Protein AF-A0A438CNT8-F1 (afdb_monomer_lite)

Radius of gyration: 13.41 Å; chains: 1; bounding box: 30×26×35 Å

Secondary structure (DSSP, 8-state):
--HHHHHHHHHH--S---SS--GGGHHHHHHHHHHHHHHHHHHT--GGGHHHHHHHHHHHHHHS-BGGGTTB-HHHHT-

Foldseek 3Di:
DDPVVVVVVLVQPLAQDPVDDDPRNVVNVVQLVVQLVVVCVVVVHDCVCSVVSSVVSSVCSQQFQHVNVVRDRNVVVVD

Organism: Vitis vinifera (NCBI:txid29760)

Sequence (79 aa):
MSQLEKLEFIYSDVCGPMDVETLGGNRTNRTILEKVRCMLKTTKLPKVFWGEATQIACYLINRSPSSSLNFEVPEKAWT

InterPro domains:
  IPR012337 Ribonuclease H-like superfamily [SSF53098]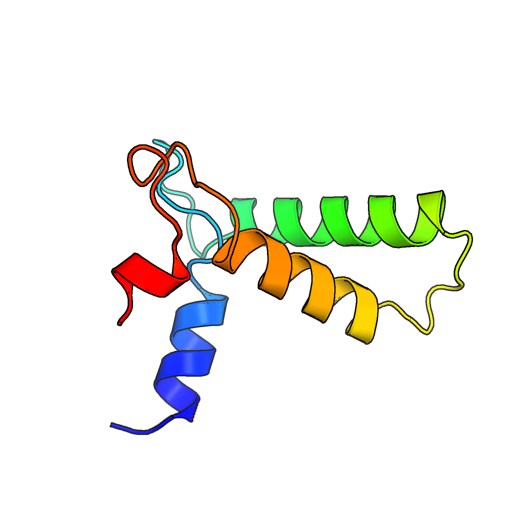 (27-74)
  IPR036397 Ribonuclease H superfamily [G3DSA:3.30.420.10] (25-78)
  IPR039537 Retrotransposon Ty1/copia-like [PTHR42648] (27-79)

Structure (mmCIF, N/CA/C/O backbone):
data_AF-A0A438CNT8-F1
#
_entry.id   AF-A0A438CNT8-F1
#
loop_
_atom_site.group_PDB
_atom_site.id
_atom_site.type_symbol
_atom_site.label_atom_id
_atom_site.label_alt_id
_atom_site.label_comp_id
_atom_site.label_asym_id
_atom_site.label_entity_id
_atom_site.label_seq_id
_atom_site.pdbx_PDB_ins_code
_atom_site.Cartn_x
_atom_site.Cartn_y
_atom_site.Cartn_z
_atom_site.occupancy
_atom_site.B_iso_or_equiv
_atom_site.auth_seq_id
_atom_site.auth_comp_id
_atom_site.auth_asym_id
_atom_site.auth_atom_id
_atom_site.pdbx_PDB_model_num
ATOM 1 N N . MET A 1 1 ? -10.556 -15.309 -24.540 1.00 46.62 1 MET A N 1
ATOM 2 C CA . MET A 1 1 ? -9.966 -15.535 -23.204 1.00 46.62 1 MET A CA 1
ATOM 3 C C . MET A 1 1 ? -10.691 -14.634 -22.232 1.00 46.62 1 MET A C 1
ATOM 5 O O . MET A 1 1 ? -10.883 -13.463 -22.548 1.00 46.62 1 MET A O 1
ATOM 9 N N . SER A 1 2 ? -11.251 -15.210 -21.177 1.00 43.00 2 SER A N 1
ATOM 10 C CA . SER A 1 2 ? -12.301 -14.569 -20.388 1.00 43.00 2 SER A CA 1
ATOM 11 C C . SER A 1 2 ? -11.729 -13.500 -19.453 1.00 43.00 2 SER A C 1
ATOM 13 O O . SER A 1 2 ? -10.608 -13.603 -18.964 1.00 43.00 2 SER A O 1
ATOM 15 N N . GLN A 1 3 ? -12.506 -12.451 -19.191 1.00 48.19 3 GLN A N 1
ATOM 16 C CA . GLN A 1 3 ? -12.122 -11.335 -18.318 1.00 48.19 3 GLN A CA 1
ATOM 17 C C . GLN A 1 3 ? -11.833 -11.769 -16.865 1.00 48.19 3 GLN A C 1
ATOM 19 O O . GLN A 1 3 ? -11.141 -11.059 -16.139 1.00 48.19 3 GLN A O 1
ATOM 24 N N . LEU A 1 4 ? -12.321 -12.949 -16.467 1.00 39.62 4 LEU A N 1
ATOM 25 C CA . LEU A 1 4 ? -12.094 -13.559 -15.157 1.00 39.62 4 LEU A CA 1
ATOM 26 C C . LEU A 1 4 ? -10.688 -14.158 -15.020 1.00 39.62 4 LEU A C 1
ATOM 28 O O . LEU A 1 4 ? -10.067 -13.950 -13.986 1.00 39.62 4 LEU A O 1
ATOM 32 N N . GLU A 1 5 ? -10.140 -14.780 -16.069 1.00 42.50 5 GLU A N 1
ATOM 33 C CA . GLU A 1 5 ? -8.754 -15.290 -16.065 1.00 42.50 5 GLU A CA 1
ATOM 34 C C . GLU A 1 5 ? -7.741 -14.148 -15.918 1.00 42.50 5 GLU A C 1
ATOM 36 O O . GLU A 1 5 ? -6.742 -14.277 -15.217 1.00 42.50 5 GLU A O 1
ATOM 41 N N . LYS A 1 6 ? -8.030 -12.986 -16.525 1.00 46.56 6 LYS A N 1
ATOM 42 C CA . LYS A 1 6 ? -7.235 -11.763 -16.334 1.00 46.56 6 LYS A CA 1
ATOM 43 C C . LYS A 1 6 ? -7.259 -11.305 -14.876 1.00 46.56 6 LYS A C 1
ATOM 45 O O . LYS A 1 6 ? -6.232 -10.886 -14.362 1.00 46.56 6 LYS A O 1
ATOM 50 N N . LEU A 1 7 ? -8.410 -11.392 -14.208 1.00 40.25 7 LEU A N 1
ATOM 51 C CA . LEU A 1 7 ? -8.555 -11.010 -12.801 1.00 40.25 7 LEU A CA 1
ATOM 52 C C . LEU A 1 7 ? -7.844 -11.993 -11.854 1.00 40.25 7 LEU A C 1
ATOM 54 O O . LEU A 1 7 ? -7.223 -11.565 -10.884 1.00 40.25 7 LEU A O 1
ATOM 58 N N . GLU A 1 8 ? -7.897 -13.291 -12.159 1.00 37.53 8 GLU A N 1
ATOM 59 C CA . GLU A 1 8 ? -7.152 -14.343 -11.455 1.00 37.53 8 GLU A CA 1
ATOM 60 C C . GLU A 1 8 ? -5.636 -14.177 -11.623 1.00 37.53 8 GLU A C 1
ATOM 62 O O . GLU A 1 8 ? -4.885 -14.310 -10.660 1.00 37.53 8 GLU A O 1
ATOM 67 N N . PHE A 1 9 ? -5.181 -13.793 -12.815 1.00 43.00 9 PHE A N 1
ATOM 68 C CA . PHE A 1 9 ? -3.772 -13.514 -13.092 1.00 43.00 9 PHE A CA 1
ATOM 69 C C . PHE A 1 9 ? -3.269 -12.255 -12.363 1.00 43.00 9 PHE A C 1
ATOM 71 O O . PHE A 1 9 ? -2.169 -12.246 -11.809 1.00 43.00 9 PHE A O 1
ATOM 78 N N . ILE A 1 10 ? -4.112 -11.216 -12.268 1.00 45.75 10 ILE A N 1
ATOM 79 C CA . ILE A 1 10 ? -3.844 -10.021 -11.450 1.00 45.75 10 ILE A CA 1
ATOM 80 C C . ILE A 1 10 ? -3.672 -10.406 -9.973 1.00 45.75 10 ILE A C 1
ATOM 82 O O . ILE A 1 10 ? -2.837 -9.817 -9.298 1.00 45.75 10 ILE A O 1
ATOM 86 N N . TYR A 1 11 ? -4.401 -11.405 -9.462 1.00 42.19 11 TYR A N 1
ATOM 87 C CA . TYR A 1 11 ? -4.258 -11.866 -8.075 1.00 42.19 11 TYR A CA 1
ATOM 88 C C . TYR A 1 11 ? -2.882 -12.495 -7.790 1.00 42.19 11 TYR A C 1
ATOM 90 O O . TYR A 1 11 ? -2.378 -12.375 -6.672 1.00 42.19 11 TYR A O 1
ATOM 98 N N . SER A 1 12 ? -2.238 -13.110 -8.787 1.00 48.91 12 SER A N 1
ATOM 99 C CA . SER A 1 12 ? -0.934 -13.764 -8.613 1.00 48.91 12 SER A CA 1
ATOM 100 C C . SER A 1 12 ? 0.288 -12.838 -8.682 1.00 48.91 12 SER A C 1
ATOM 102 O O . SER A 1 12 ? 1.335 -13.228 -8.169 1.00 48.91 12 SER A O 1
ATOM 104 N N . ASP A 1 13 ? 0.178 -11.624 -9.243 1.00 43.78 13 ASP A N 1
ATOM 105 C CA . ASP A 1 13 ? 1.361 -10.844 -9.669 1.00 43.78 13 ASP A CA 1
ATOM 106 C C . ASP A 1 13 ? 1.392 -9.369 -9.197 1.00 43.78 13 ASP A C 1
ATOM 108 O O . ASP A 1 13 ? 1.940 -8.478 -9.841 1.00 43.78 13 ASP A O 1
ATOM 112 N N . VAL A 1 14 ? 0.814 -9.066 -8.024 1.00 47.72 14 VAL A N 1
ATOM 113 C CA . VAL A 1 14 ? 0.724 -7.690 -7.453 1.00 47.72 14 VAL A CA 1
ATOM 114 C C . VAL A 1 14 ? 2.043 -7.180 -6.823 1.00 47.72 14 VAL A C 1
ATOM 116 O O . VAL A 1 14 ? 2.058 -6.328 -5.931 1.00 47.72 14 VAL A O 1
ATOM 119 N N . CYS A 1 15 ? 3.195 -7.662 -7.277 1.00 45.59 15 CYS A N 1
ATOM 120 C CA . CYS A 1 15 ? 4.445 -6.943 -7.081 1.00 45.59 15 CYS A CA 1
ATOM 121 C C . CYS A 1 15 ? 5.305 -7.156 -8.308 1.00 45.59 15 CYS A C 1
ATOM 123 O O . CYS A 1 15 ? 5.728 -8.278 -8.556 1.00 45.59 15 CYS A O 1
ATOM 125 N N . GLY A 1 16 ? 5.587 -6.085 -9.053 1.00 46.97 16 GLY A N 1
ATOM 126 C CA . GLY A 1 16 ? 6.609 -6.201 -10.086 1.00 46.97 16 GLY A CA 1
ATOM 127 C C . GLY A 1 16 ? 7.933 -6.690 -9.467 1.00 46.97 16 GLY A C 1
ATOM 128 O O . GLY A 1 16 ? 8.104 -6.590 -8.245 1.00 46.97 16 GLY A O 1
ATOM 129 N N . PRO A 1 17 ? 8.856 -7.230 -10.280 1.00 39.59 17 PRO A N 1
ATOM 130 C CA . PRO A 1 17 ? 9.909 -8.132 -9.836 1.00 39.59 17 PRO A CA 1
ATOM 131 C C . PRO A 1 17 ? 10.636 -7.625 -8.590 1.00 39.59 17 PRO A C 1
ATOM 133 O O . PRO A 1 17 ? 11.467 -6.719 -8.608 1.00 39.59 17 PRO A O 1
ATOM 136 N N . MET A 1 18 ? 10.307 -8.246 -7.463 1.00 44.06 18 MET A N 1
ATOM 137 C CA . MET A 1 18 ? 11.287 -8.376 -6.410 1.00 44.06 18 MET A CA 1
ATOM 138 C C . MET A 1 18 ? 12.297 -9.390 -6.944 1.00 44.06 18 MET A C 1
ATOM 140 O O . MET A 1 18 ? 11.880 -10.481 -7.321 1.00 44.06 18 MET A O 1
ATOM 144 N N . ASP A 1 19 ? 13.592 -9.063 -6.946 1.00 46.03 19 ASP A N 1
ATOM 145 C CA . ASP A 1 19 ? 14.694 -9.900 -7.476 1.00 46.03 19 ASP A CA 1
ATOM 146 C C . ASP A 1 19 ? 14.826 -11.300 -6.830 1.00 46.03 19 ASP A C 1
ATOM 148 O O . ASP A 1 19 ? 15.776 -12.037 -7.076 1.00 46.03 19 ASP A O 1
ATOM 152 N N . VAL A 1 20 ? 13.883 -11.675 -5.966 1.00 46.91 20 VAL A N 1
ATOM 153 C CA . VAL A 1 20 ? 13.815 -12.953 -5.275 1.00 46.91 20 VAL A CA 1
ATOM 154 C C . VAL A 1 20 ? 12.457 -13.572 -5.588 1.00 46.91 20 VAL A C 1
ATOM 156 O O . VAL A 1 20 ? 11.434 -13.119 -5.059 1.00 46.91 20 VAL A O 1
ATOM 159 N N . GLU A 1 21 ? 12.447 -14.603 -6.439 1.00 52.19 21 GLU A N 1
ATOM 160 C CA . GLU A 1 21 ? 11.275 -15.457 -6.648 1.00 52.19 21 GLU A CA 1
ATOM 161 C C . GLU A 1 21 ? 10.730 -15.906 -5.290 1.00 52.19 21 GLU A C 1
ATOM 163 O O . GLU A 1 21 ? 11.457 -16.419 -4.436 1.00 52.19 21 GLU A O 1
ATOM 168 N N . THR A 1 22 ? 9.430 -15.719 -5.073 1.00 56.03 22 THR A N 1
ATOM 169 C CA . THR A 1 22 ? 8.754 -16.336 -3.932 1.00 56.03 22 THR A CA 1
ATOM 170 C C . THR A 1 22 ? 7.640 -17.219 -4.430 1.00 56.03 22 THR A C 1
ATOM 172 O O . THR A 1 22 ? 6.808 -16.785 -5.223 1.00 56.03 22 THR A O 1
ATOM 175 N N . LEU A 1 23 ? 7.628 -18.464 -3.952 1.00 55.84 23 LEU A N 1
ATOM 176 C CA . LEU A 1 23 ? 6.622 -19.448 -4.323 1.00 55.84 23 LEU A CA 1
ATOM 177 C C . LEU A 1 23 ? 5.221 -18.872 -4.048 1.00 55.84 23 LEU A C 1
ATOM 179 O O . LEU A 1 23 ? 4.922 -18.510 -2.908 1.00 55.84 23 LEU A O 1
ATOM 183 N N . GLY A 1 24 ? 4.387 -18.755 -5.083 1.00 61.81 24 GLY A N 1
ATOM 184 C CA . GLY A 1 24 ? 2.965 -18.417 -4.954 1.00 61.81 24 GLY A CA 1
ATOM 185 C C . GLY A 1 24 ? 2.623 -16.984 -4.519 1.00 61.81 24 GLY A C 1
ATOM 186 O O . GLY A 1 24 ? 1.591 -16.792 -3.883 1.00 61.81 24 GLY A O 1
ATOM 187 N N . GLY A 1 25 ? 3.459 -15.973 -4.792 1.00 65.12 25 GLY A N 1
ATOM 188 C CA . GLY A 1 25 ? 3.074 -14.561 -4.578 1.00 65.12 25 GLY A CA 1
ATOM 189 C C . GLY A 1 25 ? 3.022 -14.107 -3.107 1.00 65.12 25 GLY A C 1
ATOM 190 O O . GLY A 1 25 ? 2.429 -13.083 -2.765 1.00 65.12 25 GLY A O 1
ATOM 191 N N . ASN A 1 26 ? 3.670 -14.839 -2.199 1.00 71.19 26 ASN A N 1
ATOM 192 C CA . ASN A 1 26 ? 3.612 -14.590 -0.753 1.00 71.19 26 ASN A CA 1
ATOM 193 C C . ASN A 1 26 ? 4.031 -13.167 -0.321 1.00 71.19 26 ASN A C 1
ATOM 195 O O . ASN A 1 26 ? 3.459 -12.603 0.617 1.00 71.19 26 ASN A O 1
ATOM 199 N N . ARG A 1 27 ? 5.018 -12.549 -0.985 1.00 72.88 27 ARG A N 1
ATOM 200 C CA . ARG A 1 27 ? 5.486 -11.196 -0.612 1.00 72.88 27 ARG A CA 1
ATOM 201 C C . ARG A 1 27 ? 4.501 -10.106 -1.013 1.00 72.88 27 ARG A C 1
ATOM 203 O O . ARG A 1 27 ? 4.298 -9.149 -0.271 1.00 72.88 27 ARG A O 1
ATOM 210 N N . THR A 1 28 ? 3.861 -10.285 -2.153 1.00 75.62 28 THR A N 1
ATOM 211 C CA . THR A 1 28 ? 2.807 -9.421 -2.662 1.00 75.62 28 THR A CA 1
ATOM 212 C C . THR A 1 28 ? 1.620 -9.356 -1.706 1.00 75.62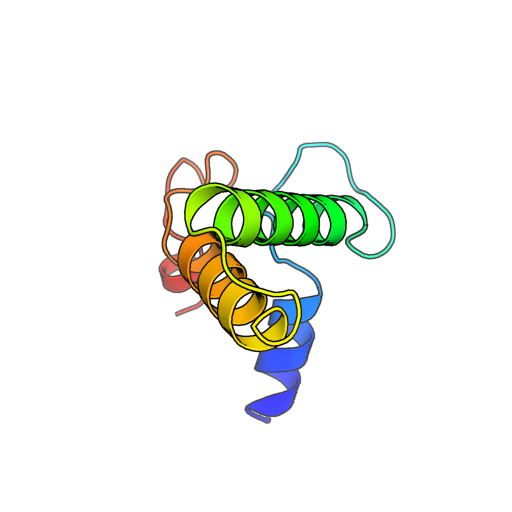 28 THR A C 1
ATOM 214 O O . THR A 1 28 ? 1.199 -8.269 -1.299 1.00 75.62 28 THR A O 1
ATOM 217 N N . ASN A 1 29 ? 1.152 -10.524 -1.258 1.00 82.56 29 ASN A N 1
ATOM 218 C CA . ASN A 1 29 ? 0.067 -10.626 -0.284 1.00 82.56 29 ASN A CA 1
ATOM 219 C C . ASN A 1 29 ? 0.412 -9.894 1.016 1.00 82.56 29 ASN A C 1
ATOM 221 O O . ASN A 1 29 ? -0.423 -9.174 1.564 1.00 82.56 29 ASN A O 1
ATOM 225 N N . ARG A 1 30 ? 1.666 -9.988 1.475 1.00 84.38 30 ARG A N 1
ATOM 226 C CA . ARG A 1 30 ? 2.149 -9.218 2.629 1.00 84.38 30 ARG A CA 1
ATOM 227 C C . ARG A 1 30 ? 2.108 -7.706 2.381 1.00 84.38 30 ARG A C 1
ATOM 229 O O . ARG A 1 30 ? 1.657 -6.977 3.259 1.00 84.38 30 ARG A O 1
ATOM 236 N N . THR A 1 31 ? 2.540 -7.229 1.214 1.00 83.50 31 THR A N 1
ATOM 237 C CA . THR A 1 31 ? 2.525 -5.796 0.867 1.00 83.50 31 THR A CA 1
ATOM 238 C C . THR A 1 31 ? 1.110 -5.226 0.837 1.00 83.50 31 THR A C 1
ATOM 240 O O . THR A 1 31 ? 0.877 -4.152 1.396 1.00 83.50 31 THR A O 1
ATOM 243 N N . ILE A 1 32 ? 0.159 -5.938 0.227 1.00 86.50 32 ILE A N 1
ATOM 244 C CA . ILE A 1 32 ? -1.256 -5.547 0.237 1.00 86.50 32 ILE A CA 1
ATOM 245 C C . ILE A 1 32 ? -1.734 -5.455 1.684 1.00 86.50 32 ILE A C 1
ATOM 247 O O . ILE A 1 32 ? -2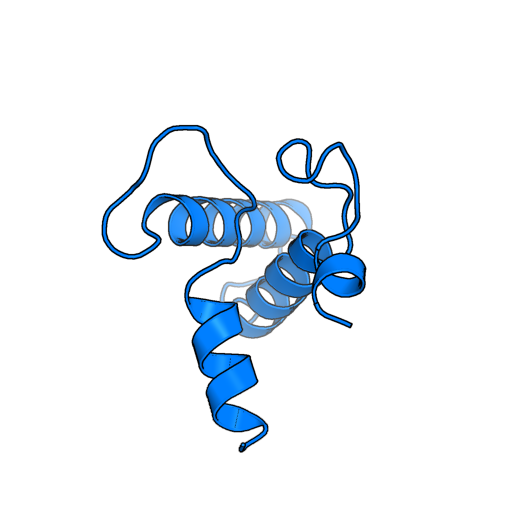.241 -4.420 2.105 1.00 86.50 32 ILE A O 1
ATOM 251 N N . LEU A 1 33 ? -1.492 -6.497 2.477 1.00 90.50 33 LEU A N 1
ATOM 252 C CA . LEU A 1 33 ? -1.972 -6.578 3.851 1.00 90.50 33 LEU A CA 1
ATOM 253 C C . LEU A 1 33 ? -1.411 -5.444 4.731 1.00 90.50 33 LEU A C 1
ATOM 255 O O . LEU A 1 33 ? -2.166 -4.824 5.480 1.00 90.50 33 LEU A O 1
ATOM 259 N N . GLU A 1 34 ? -0.128 -5.101 4.595 1.00 89.06 34 GLU A N 1
ATOM 260 C CA . GLU A 1 34 ? 0.478 -3.948 5.278 1.00 89.06 34 GLU A CA 1
ATOM 261 C C . GLU A 1 34 ? -0.117 -2.608 4.816 1.00 89.06 34 GLU A C 1
ATOM 263 O O . GLU A 1 34 ? -0.438 -1.762 5.653 1.00 89.06 34 GLU A O 1
ATOM 268 N N . LYS A 1 35 ? -0.352 -2.411 3.510 1.00 88.19 35 LYS A N 1
ATOM 269 C CA . LYS A 1 35 ? -1.015 -1.195 3.003 1.00 88.19 35 LYS A CA 1
ATOM 270 C C . LYS A 1 35 ? -2.427 -1.050 3.557 1.00 88.19 35 LYS A C 1
ATOM 272 O O . LYS A 1 35 ? -2.777 0.037 4.007 1.00 88.19 35 LYS A O 1
ATOM 277 N N . VAL A 1 36 ? -3.208 -2.129 3.594 1.00 91.06 36 VAL A N 1
ATOM 278 C CA . VAL A 1 36 ? -4.573 -2.114 4.140 1.00 91.06 36 VAL A CA 1
ATOM 279 C C . VAL A 1 36 ? -4.558 -1.796 5.638 1.00 91.06 36 VAL A C 1
ATOM 281 O O . VAL A 1 36 ? -5.312 -0.931 6.089 1.00 91.06 36 VAL A O 1
ATOM 284 N N . ARG A 1 37 ? -3.650 -2.411 6.414 1.00 89.94 37 ARG A N 1
ATOM 285 C CA . ARG A 1 37 ? -3.456 -2.081 7.840 1.00 89.94 37 ARG A CA 1
ATOM 286 C C . ARG A 1 37 ? -3.129 -0.602 8.032 1.00 89.94 37 ARG A C 1
ATOM 288 O O . ARG A 1 37 ? -3.749 0.050 8.872 1.00 89.94 37 ARG A O 1
ATOM 295 N N . CYS A 1 38 ? -2.177 -0.078 7.263 1.00 89.50 38 CYS A N 1
ATOM 296 C CA . CYS A 1 38 ? -1.777 1.324 7.320 1.00 89.50 38 CYS A CA 1
ATOM 297 C C . CYS A 1 38 ? -2.925 2.263 6.944 1.00 89.50 38 CYS A C 1
ATOM 299 O O . CYS A 1 38 ? -3.162 3.226 7.666 1.00 89.50 38 CYS A O 1
ATOM 301 N N . MET A 1 39 ? -3.668 1.980 5.872 1.00 91.06 39 MET A N 1
ATOM 302 C CA . MET A 1 39 ? -4.813 2.794 5.456 1.00 91.06 39 MET A CA 1
ATOM 303 C C . MET A 1 39 ? -5.860 2.881 6.559 1.00 91.06 39 MET A C 1
ATOM 305 O O . MET A 1 39 ? -6.188 3.986 6.977 1.00 91.06 39 MET A O 1
ATOM 309 N N . LEU A 1 40 ? -6.323 1.743 7.084 1.00 92.19 40 LEU A N 1
ATOM 310 C CA . LEU A 1 40 ? -7.344 1.732 8.135 1.00 92.19 40 LEU A CA 1
ATOM 311 C C . LEU A 1 40 ? -6.862 2.388 9.430 1.00 92.19 40 LEU A C 1
ATOM 313 O O . LEU A 1 40 ? -7.623 3.101 10.081 1.00 92.19 40 LEU A O 1
ATOM 317 N N . LYS A 1 41 ? -5.591 2.188 9.801 1.00 91.62 41 LYS A N 1
ATOM 318 C CA . LYS A 1 41 ? -5.006 2.821 10.990 1.00 91.62 41 LYS A CA 1
ATOM 319 C C . LYS A 1 41 ? -4.919 4.340 10.836 1.00 91.62 41 LYS A C 1
ATOM 321 O O . LYS A 1 41 ? -5.252 5.059 11.774 1.00 91.62 41 LYS A O 1
ATOM 326 N N . THR A 1 42 ? -4.495 4.823 9.671 1.00 89.94 42 THR A N 1
ATOM 327 C CA . THR A 1 42 ? -4.350 6.258 9.386 1.00 89.94 42 THR A CA 1
ATOM 328 C C . THR A 1 42 ? -5.704 6.954 9.286 1.00 89.94 42 THR A C 1
ATOM 330 O O . THR A 1 42 ? -5.869 8.041 9.833 1.00 89.94 42 THR A O 1
ATOM 333 N N . THR A 1 43 ? -6.695 6.327 8.648 1.00 92.12 43 THR A N 1
ATOM 334 C CA . THR A 1 43 ? -8.054 6.881 8.516 1.00 92.12 43 THR A CA 1
ATOM 335 C C . THR A 1 43 ? -8.927 6.646 9.748 1.00 92.12 43 THR A C 1
ATOM 337 O O . THR A 1 43 ? -10.018 7.204 9.832 1.00 92.12 43 THR A O 1
ATOM 340 N N . LYS A 1 44 ? -8.452 5.849 10.717 1.00 95.00 44 LYS A N 1
ATOM 341 C CA . LYS A 1 44 ? -9.191 5.423 11.919 1.00 95.00 44 LYS A CA 1
ATOM 342 C C . LYS A 1 44 ? -10.509 4.712 11.584 1.00 95.00 44 LYS A C 1
ATOM 344 O O . LYS A 1 44 ? -11.475 4.798 12.342 1.00 95.00 44 LYS A O 1
ATOM 349 N N . LEU A 1 45 ? -10.549 4.004 10.456 1.00 93.44 45 LEU A N 1
ATOM 350 C CA . LEU A 1 45 ? -11.730 3.269 10.016 1.00 93.44 45 LEU A CA 1
ATOM 351 C C . LEU A 1 45 ? -11.795 1.865 10.645 1.00 93.44 45 LEU A C 1
ATOM 353 O O . LEU A 1 45 ? -10.764 1.210 10.830 1.00 93.44 45 LEU A O 1
ATOM 357 N N . PRO A 1 46 ? -13.005 1.372 10.965 1.00 94.31 46 PRO A N 1
ATOM 358 C CA . PRO A 1 46 ? -13.194 0.022 11.482 1.00 94.31 46 PRO A CA 1
ATOM 359 C C . PRO A 1 46 ? -12.865 -1.051 10.434 1.00 94.31 46 PRO A C 1
ATOM 361 O O . PRO A 1 46 ? -12.941 -0.825 9.228 1.00 94.31 46 PRO A O 1
ATOM 364 N N . LYS A 1 47 ? -12.569 -2.272 10.903 1.00 93.38 47 LYS A N 1
ATOM 365 C CA . LYS A 1 47 ? -12.222 -3.427 10.050 1.00 93.38 47 LYS A CA 1
ATOM 366 C C . LYS A 1 47 ? -13.312 -3.841 9.056 1.00 93.38 47 LYS A C 1
ATOM 368 O O . LYS A 1 47 ? -13.018 -4.608 8.153 1.00 93.38 47 LYS A O 1
ATOM 373 N N . VAL A 1 48 ? -14.544 -3.356 9.196 1.00 95.69 48 VAL A N 1
ATOM 374 C CA . VAL A 1 48 ? -15.602 -3.604 8.201 1.00 95.69 48 VAL A CA 1
ATOM 375 C C . VAL A 1 48 ? -15.225 -3.062 6.818 1.00 95.69 48 VAL A C 1
ATOM 377 O O . VAL A 1 48 ? -15.604 -3.667 5.828 1.00 95.69 48 VAL A O 1
ATOM 380 N N . PHE A 1 49 ? -14.382 -2.021 6.752 1.00 92.81 49 PHE A N 1
ATOM 381 C CA . PHE A 1 49 ? -13.873 -1.437 5.504 1.00 92.81 49 PHE A CA 1
ATOM 382 C C . PHE A 1 49 ? -12.655 -2.173 4.920 1.00 92.81 49 PHE A C 1
ATOM 384 O O . PHE A 1 49 ? -11.907 -1.625 4.109 1.00 92.81 49 PHE A O 1
ATOM 391 N N . TRP A 1 50 ? -12.376 -3.398 5.379 1.00 92.88 50 TRP A N 1
ATOM 392 C CA . TRP A 1 50 ? -11.216 -4.163 4.922 1.00 92.88 50 TRP A CA 1
ATOM 393 C C . TRP A 1 50 ? -11.277 -4.448 3.418 1.00 92.88 50 TRP A C 1
ATOM 395 O O . TRP A 1 50 ? -10.246 -4.389 2.749 1.00 92.88 50 TRP A O 1
ATOM 405 N N . GLY A 1 51 ? -12.4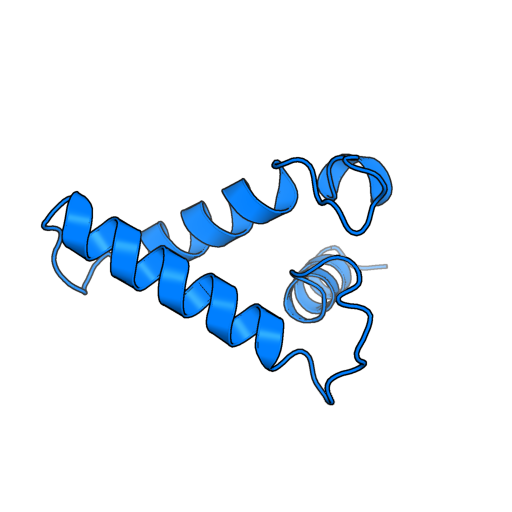72 -4.711 2.880 1.00 91.19 51 GLY A N 1
ATOM 406 C CA . GLY A 1 51 ? -12.686 -4.955 1.453 1.00 91.19 51 GLY A CA 1
ATOM 407 C C . GLY A 1 51 ? -12.332 -3.738 0.600 1.00 91.19 51 GLY A C 1
ATOM 408 O O . GLY A 1 51 ? -11.491 -3.835 -0.293 1.00 91.19 51 GLY A O 1
ATOM 409 N N . GLU A 1 52 ? -12.891 -2.575 0.927 1.00 91.75 52 GLU A N 1
ATOM 410 C CA . GLU A 1 52 ? -12.649 -1.316 0.219 1.00 91.75 52 GLU A CA 1
ATOM 411 C C . GLU A 1 52 ? -11.188 -0.883 0.337 1.00 91.75 52 GLU A C 1
ATOM 413 O O . GLU A 1 52 ? -10.558 -0.515 -0.653 1.00 91.75 52 GLU A O 1
ATOM 418 N N . ALA A 1 53 ? -10.601 -0.983 1.531 1.00 89.69 53 ALA A N 1
ATOM 419 C CA . ALA A 1 53 ? -9.193 -0.662 1.727 1.00 89.69 53 ALA A CA 1
ATOM 420 C C . ALA A 1 53 ? -8.273 -1.617 0.941 1.00 89.69 53 ALA A C 1
ATOM 422 O O . ALA A 1 53 ? -7.253 -1.180 0.410 1.00 89.69 53 ALA A O 1
ATOM 423 N N . THR A 1 54 ? -8.650 -2.894 0.796 1.00 89.69 54 THR A N 1
ATOM 424 C CA . THR A 1 54 ? -7.935 -3.859 -0.059 1.00 89.69 54 THR A CA 1
ATOM 425 C C . THR A 1 54 ? -8.039 -3.481 -1.533 1.00 89.69 54 THR A C 1
ATOM 427 O O . THR A 1 54 ? -7.020 -3.443 -2.221 1.00 89.69 54 THR A O 1
ATOM 430 N N . GLN A 1 55 ? -9.231 -3.124 -2.016 1.00 89.44 55 GLN A N 1
ATOM 431 C CA . GLN A 1 55 ? -9.426 -2.659 -3.393 1.00 89.44 55 GLN A CA 1
ATOM 432 C C . GLN A 1 55 ? -8.592 -1.409 -3.695 1.00 89.44 55 GLN A C 1
ATOM 434 O O . GLN A 1 55 ? -7.913 -1.357 -4.721 1.00 89.44 55 GLN A O 1
ATOM 439 N N . ILE A 1 56 ? -8.581 -0.434 -2.783 1.00 89.44 56 ILE A N 1
ATOM 440 C CA . ILE A 1 56 ? -7.774 0.785 -2.918 1.00 89.44 56 ILE A CA 1
ATOM 441 C C . ILE A 1 56 ? -6.279 0.446 -2.911 1.00 89.44 56 ILE A C 1
ATOM 443 O O . ILE A 1 56 ? -5.530 0.977 -3.729 1.00 89.44 56 ILE A O 1
ATOM 447 N N . ALA A 1 57 ? -5.827 -0.451 -2.031 1.00 88.12 57 ALA A N 1
ATOM 448 C CA . ALA A 1 57 ? -4.431 -0.877 -1.994 1.00 88.12 57 ALA A CA 1
ATOM 449 C C . ALA A 1 57 ? -3.987 -1.510 -3.322 1.00 88.12 57 ALA A C 1
ATOM 451 O O . ALA A 1 57 ? -2.947 -1.115 -3.851 1.00 88.12 57 ALA A O 1
ATOM 452 N N . CYS A 1 58 ? -4.782 -2.422 -3.888 1.00 86.38 58 CYS A N 1
ATOM 453 C CA . CYS A 1 58 ? -4.502 -3.030 -5.191 1.00 86.38 58 CYS A CA 1
ATOM 454 C C . CYS A 1 58 ? -4.527 -1.996 -6.323 1.00 86.38 58 CYS A C 1
ATOM 456 O O . CYS A 1 58 ? -3.605 -1.952 -7.135 1.00 86.38 58 CYS A O 1
ATOM 458 N N . TYR A 1 59 ? -5.531 -1.116 -6.346 1.00 86.75 59 TYR A N 1
ATOM 459 C CA . TYR A 1 59 ? -5.638 -0.042 -7.335 1.00 86.75 59 TYR A CA 1
ATOM 460 C C . TYR A 1 59 ? -4.403 0.869 -7.325 1.00 86.75 59 TYR A C 1
ATOM 462 O O . TYR A 1 59 ? -3.831 1.152 -8.376 1.00 86.75 59 TYR A O 1
ATOM 470 N N . LEU A 1 60 ? -3.947 1.284 -6.139 1.00 84.88 60 LEU A N 1
ATOM 471 C CA . LEU A 1 60 ? -2.749 2.109 -6.006 1.00 84.88 60 LEU A CA 1
ATOM 472 C C . LEU A 1 60 ? -1.487 1.368 -6.434 1.00 84.88 60 LEU A C 1
ATOM 474 O O . LEU A 1 60 ? -0.643 1.982 -7.076 1.00 84.88 60 LEU A O 1
ATOM 478 N N . ILE A 1 61 ? -1.334 0.083 -6.098 1.00 85.31 61 ILE A N 1
ATOM 479 C CA . ILE A 1 61 ? -0.169 -0.698 -6.540 1.00 85.31 61 ILE A CA 1
ATOM 480 C C . ILE A 1 61 ? -0.128 -0.766 -8.069 1.00 85.31 61 ILE A C 1
ATOM 482 O O . ILE A 1 61 ? 0.908 -0.471 -8.656 1.00 85.31 61 ILE A O 1
ATOM 486 N N . ASN A 1 62 ? -1.259 -1.057 -8.711 1.00 83.25 62 ASN A N 1
ATOM 487 C CA . ASN A 1 62 ? -1.325 -1.205 -10.166 1.00 83.25 62 ASN A CA 1
ATOM 488 C C . ASN A 1 62 ? -1.099 0.116 -10.920 1.00 83.25 62 ASN A C 1
ATOM 490 O O . ASN A 1 62 ? -0.703 0.095 -12.084 1.00 83.25 62 ASN A O 1
ATOM 494 N N . ARG A 1 63 ? -1.329 1.260 -10.262 1.00 85.88 63 ARG A N 1
ATOM 495 C CA . ARG A 1 63 ? -1.209 2.607 -10.850 1.00 85.88 63 ARG A CA 1
ATOM 496 C C . ARG A 1 63 ? 0.003 3.408 -10.400 1.00 85.88 63 ARG A C 1
ATOM 498 O O . ARG A 1 63 ? 0.212 4.518 -10.885 1.00 85.88 63 ARG A O 1
ATOM 505 N N . SER A 1 64 ? 0.798 2.871 -9.484 1.00 82.88 64 SER A N 1
ATOM 506 C CA . SER A 1 64 ? 2.011 3.534 -9.017 1.00 82.88 64 SER A CA 1
ATOM 507 C C . SER A 1 64 ? 3.221 3.058 -9.819 1.00 82.88 64 SER A C 1
ATOM 509 O O . SER A 1 64 ? 3.279 1.881 -10.174 1.00 82.88 64 SER A O 1
ATOM 511 N N . PRO A 1 65 ? 4.210 3.936 -10.066 1.00 8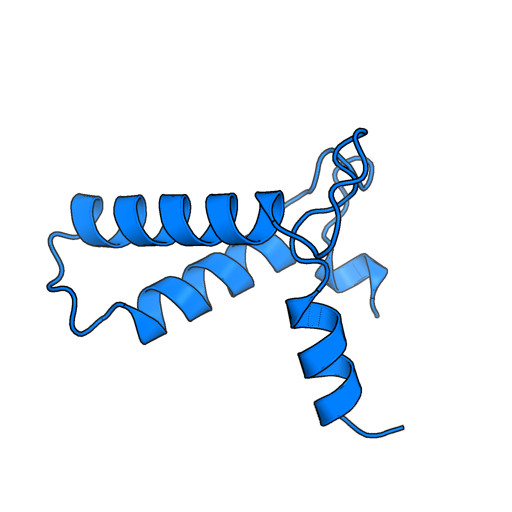2.44 65 PRO A N 1
ATOM 512 C CA . PRO A 1 65 ? 5.512 3.536 -10.583 1.00 82.44 65 PRO A CA 1
ATOM 513 C C . PRO A 1 65 ? 6.086 2.382 -9.767 1.00 82.44 65 PRO A C 1
ATOM 515 O O . PRO A 1 65 ? 6.173 2.461 -8.537 1.00 82.44 65 PRO A O 1
ATOM 518 N N . SER A 1 66 ? 6.486 1.317 -10.446 1.00 78.94 66 SER A N 1
ATOM 519 C CA . SER A 1 66 ? 7.093 0.155 -9.815 1.00 78.94 66 SER A CA 1
ATOM 520 C C . SER A 1 66 ? 8.574 0.130 -10.160 1.00 78.94 66 SER A C 1
ATOM 522 O O . SER A 1 66 ? 8.929 0.060 -11.333 1.00 78.94 66 SER A O 1
ATOM 524 N N . SER A 1 67 ? 9.459 0.177 -9.160 1.00 77.81 67 SER A N 1
ATOM 525 C CA . SER A 1 67 ? 10.923 0.149 -9.371 1.00 77.81 67 SER A CA 1
ATOM 526 C C . SER A 1 67 ? 11.368 -1.048 -10.208 1.00 77.81 67 SER A C 1
ATOM 528 O O . SER A 1 67 ? 12.301 -0.986 -10.994 1.00 77.81 67 SER A O 1
ATOM 530 N N . SER A 1 68 ? 10.632 -2.129 -10.045 1.00 73.38 68 SER A N 1
ATOM 531 C CA . SER A 1 68 ? 10.812 -3.404 -10.701 1.00 73.38 68 SER A CA 1
ATOM 532 C C . SER A 1 68 ? 10.382 -3.427 -12.182 1.00 73.38 68 SER A C 1
ATOM 534 O O . SER A 1 68 ? 10.825 -4.266 -12.955 1.00 73.38 68 SER A O 1
ATOM 536 N N . LEU A 1 69 ? 9.566 -2.459 -12.604 1.00 75.88 69 LEU A N 1
ATOM 537 C CA . LEU A 1 69 ? 9.230 -2.197 -14.003 1.00 75.88 69 LEU A CA 1
ATOM 538 C C . LEU A 1 69 ? 9.984 -0.961 -14.514 1.00 75.88 69 LEU A C 1
ATOM 540 O O . LEU A 1 69 ? 9.442 -0.197 -15.301 1.00 75.88 69 LEU A O 1
ATOM 544 N N . ASN A 1 70 ? 11.201 -0.696 -14.023 1.00 83.81 70 ASN A N 1
ATOM 545 C CA . ASN A 1 70 ? 11.961 0.521 -14.349 1.00 83.81 70 ASN A CA 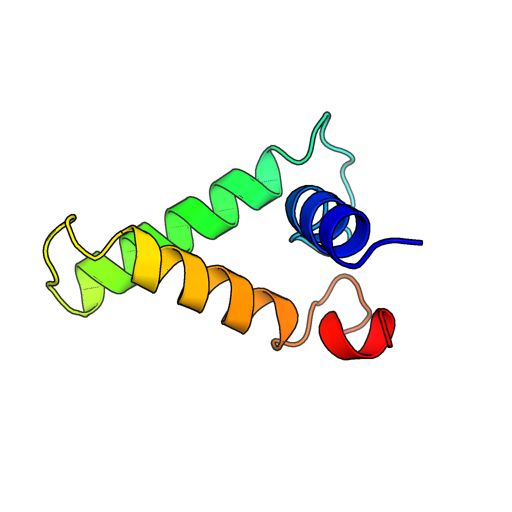1
ATOM 546 C C . ASN A 1 70 ? 11.165 1.818 -14.109 1.00 83.81 70 ASN A C 1
ATOM 548 O O . ASN A 1 70 ? 11.245 2.766 -14.886 1.00 83.81 70 ASN A O 1
ATOM 552 N N . PHE A 1 71 ? 10.391 1.857 -13.021 1.00 80.81 71 PHE A N 1
ATOM 553 C CA . PHE A 1 71 ? 9.476 2.950 -12.676 1.00 80.81 71 PHE A CA 1
ATOM 554 C C . PHE A 1 71 ? 8.322 3.166 -13.666 1.00 80.81 71 PHE A C 1
ATOM 556 O O . PHE A 1 71 ? 7.635 4.187 -13.598 1.00 80.81 71 PHE A O 1
ATOM 563 N N . GLU A 1 72 ? 8.030 2.192 -14.525 1.00 82.75 72 GLU A N 1
ATOM 564 C CA . GLU A 1 72 ? 6.772 2.164 -15.258 1.00 82.75 72 GLU A CA 1
ATOM 565 C C . GLU A 1 72 ? 5.594 1.763 -14.363 1.00 82.75 72 GLU A C 1
ATOM 567 O O . GLU A 1 72 ? 5.741 1.253 -13.247 1.00 82.75 72 GLU A O 1
ATOM 572 N N . VAL A 1 73 ? 4.392 2.041 -14.862 1.00 83.44 73 VAL A N 1
ATOM 573 C CA . VAL A 1 73 ? 3.135 1.754 -14.175 1.00 83.44 73 VAL A CA 1
ATOM 574 C C . VAL A 1 73 ? 2.644 0.363 -14.596 1.00 83.44 73 VAL A C 1
ATOM 576 O O . VAL A 1 73 ? 2.440 0.165 -15.795 1.00 83.44 73 VAL A O 1
ATOM 579 N N . PRO A 1 74 ? 2.389 -0.572 -13.657 1.00 80.62 74 PRO A N 1
ATOM 580 C CA . PRO A 1 74 ? 1.963 -1.936 -13.984 1.00 80.62 74 PRO A CA 1
ATOM 581 C C . PRO A 1 74 ? 0.753 -2.012 -14.920 1.00 80.62 74 PRO A C 1
ATOM 583 O O . PRO A 1 74 ? 0.757 -2.785 -15.870 1.00 80.62 74 PRO A O 1
ATOM 586 N N . GLU A 1 75 ? -0.256 -1.161 -14.720 1.00 84.06 75 GLU A N 1
ATOM 587 C CA . GLU A 1 75 ? -1.439 -1.115 -15.590 1.00 84.06 75 GLU A CA 1
ATOM 588 C C . GLU A 1 75 ? -1.092 -0.829 -17.062 1.00 84.06 75 GLU A C 1
ATOM 590 O O . GLU A 1 75 ? -1.719 -1.389 -17.961 1.00 84.06 75 GLU A O 1
ATOM 595 N N . LYS A 1 76 ? -0.076 0.005 -17.324 1.00 78.56 76 LYS A N 1
ATOM 596 C CA . LYS A 1 76 ? 0.378 0.295 -18.692 1.00 78.56 76 LYS A CA 1
ATOM 597 C C . LYS A 1 76 ? 1.121 -0.880 -19.311 1.00 78.56 76 LYS A C 1
ATOM 599 O O . LYS A 1 76 ? 0.974 -1.106 -20.500 1.00 78.56 76 LYS A O 1
ATOM 604 N N . ALA A 1 77 ? 1.885 -1.626 -18.518 1.00 74.19 77 ALA A N 1
ATOM 605 C CA . ALA A 1 77 ? 2.625 -2.787 -19.003 1.00 74.19 77 ALA A CA 1
ATOM 606 C C . ALA A 1 77 ? 1.703 -3.944 -19.438 1.00 74.19 77 ALA A C 1
ATOM 608 O O . ALA A 1 77 ? 2.135 -4.842 -20.156 1.00 74.19 77 ALA A O 1
ATOM 609 N N . TRP A 1 78 ? 0.445 -3.949 -18.983 1.00 66.00 78 TRP A N 1
ATOM 610 C CA . TRP A 1 78 ? -0.533 -5.016 -19.237 1.00 66.00 78 TRP A CA 1
ATOM 611 C C . TRP A 1 78 ? -1.615 -4.646 -20.268 1.00 66.00 78 TRP A C 1
ATOM 613 O O . TRP A 1 78 ? -2.540 -5.440 -20.494 1.00 66.00 78 TRP A O 1
ATOM 623 N N . THR A 1 79 ? -1.520 -3.454 -20.865 1.00 55.31 79 THR A N 1
ATOM 624 C CA . THR A 1 79 ? -2.421 -2.950 -21.915 1.00 55.31 79 THR A CA 1
ATOM 625 C C . THR A 1 79 ? -1.688 -2.899 -23.245 1.00 55.31 79 THR A C 1
ATOM 627 O O . THR A 1 79 ? -2.271 -3.388 -24.235 1.00 55.31 79 THR A O 1
#

pLDDT: mean 73.01, std 19.18, range [37.53, 95.69]